Protein AF-A0A409XRR0-F1 (afdb_monomer_lite)

Structure (mmCIF, N/CA/C/O backbone):
data_AF-A0A409XRR0-F1
#
_entry.id   AF-A0A409XRR0-F1
#
loop_
_atom_site.group_PDB
_atom_site.id
_atom_site.type_symbol
_atom_site.label_atom_id
_atom_site.label_alt_id
_atom_site.label_comp_id
_atom_site.label_asym_id
_atom_site.label_entity_id
_atom_site.label_seq_id
_atom_site.pdbx_PDB_ins_code
_atom_site.Cartn_x
_atom_site.Cartn_y
_atom_site.Cartn_z
_atom_site.occupancy
_atom_site.B_iso_or_equiv
_atom_site.auth_seq_id
_atom_site.auth_comp_id
_atom_site.auth_asym_id
_atom_site.auth_atom_id
_atom_site.pdbx_PDB_model_num
ATOM 1 N N . MET A 1 1 ? -36.584 15.931 31.410 1.00 44.38 1 MET A N 1
ATOM 2 C CA . MET A 1 1 ? -35.234 15.402 31.687 1.00 44.38 1 MET A CA 1
ATOM 3 C C . MET A 1 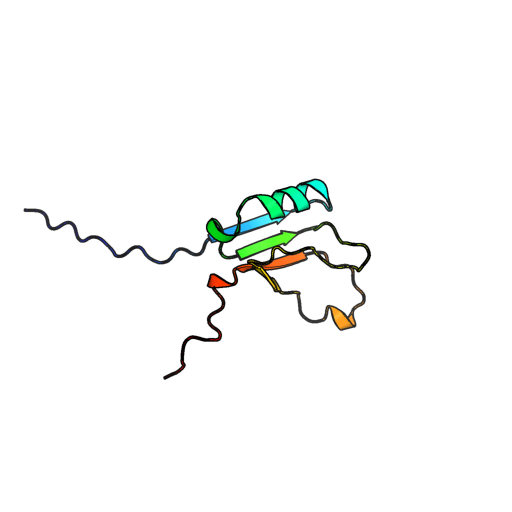1 ? -34.955 14.460 30.546 1.00 44.38 1 MET A C 1
ATOM 5 O O . MET A 1 1 ? -35.497 13.364 30.537 1.00 44.38 1 MET A O 1
ATOM 9 N N . ASP A 1 2 ? -34.255 14.953 29.533 1.00 47.84 2 ASP A N 1
ATOM 10 C CA . ASP A 1 2 ? -34.056 14.214 28.292 1.00 47.84 2 ASP A CA 1
ATOM 11 C C . ASP A 1 2 ? -32.828 13.324 28.462 1.00 47.84 2 ASP A C 1
ATOM 13 O O . ASP A 1 2 ? -31.716 13.807 28.673 1.00 47.84 2 ASP A O 1
ATOM 17 N N . HIS A 1 3 ? -33.050 12.013 28.441 1.00 55.78 3 HIS A N 1
ATOM 18 C CA . HIS A 1 3 ? -31.982 11.026 28.409 1.00 55.78 3 HIS A CA 1
ATOM 19 C C . HIS A 1 3 ? -31.366 11.047 27.006 1.00 55.78 3 HIS A C 1
ATOM 21 O O . HIS A 1 3 ? -31.929 10.490 26.068 1.00 55.78 3 HIS A O 1
ATOM 27 N N . GLN A 1 4 ? -30.233 11.730 26.844 1.00 51.12 4 GLN A N 1
ATOM 28 C CA . GLN A 1 4 ? -29.396 11.552 25.661 1.00 51.12 4 GLN A CA 1
ATOM 29 C C . GLN A 1 4 ? -28.711 10.185 25.779 1.00 51.12 4 GLN A C 1
ATOM 31 O O . GLN A 1 4 ? -27.793 10.014 26.577 1.00 51.12 4 GLN A O 1
ATOM 36 N N . GLU A 1 5 ? -29.189 9.195 25.024 1.00 58.22 5 GLU A N 1
ATOM 37 C CA . GLU A 1 5 ? -28.457 7.947 24.800 1.00 58.22 5 GLU A CA 1
ATOM 38 C C . GLU A 1 5 ? -27.190 8.267 23.995 1.00 58.22 5 GLU A C 1
ATOM 40 O O . GLU A 1 5 ? -27.254 8.554 22.798 1.00 58.22 5 GLU A O 1
ATOM 45 N N . GLU A 1 6 ? -26.023 8.230 24.643 1.00 60.53 6 GLU A N 1
ATOM 46 C CA . GLU A 1 6 ? -24.744 8.159 23.938 1.00 60.53 6 GLU A CA 1
ATOM 47 C C . GLU A 1 6 ? -24.711 6.853 23.134 1.00 60.53 6 GLU A C 1
ATOM 49 O O . GLU A 1 6 ? -24.474 5.769 23.670 1.00 60.53 6 GLU A O 1
ATOM 54 N N . GLN A 1 7 ? -24.972 6.942 21.828 1.00 59.53 7 GLN A N 1
ATOM 55 C CA . GLN A 1 7 ? -24.745 5.820 20.925 1.00 59.53 7 GLN A CA 1
ATOM 56 C C . GLN A 1 7 ? -23.258 5.438 20.976 1.00 59.53 7 GLN A C 1
ATOM 58 O O . GLN A 1 7 ? -22.401 6.300 20.752 1.00 59.53 7 GLN A O 1
ATOM 63 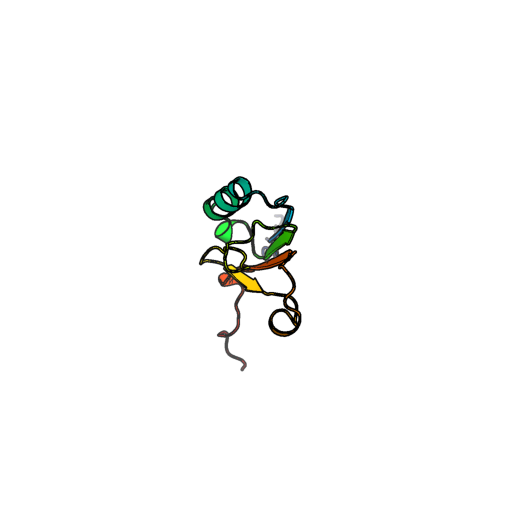N N . PRO A 1 8 ? -22.918 4.163 21.241 1.00 61.00 8 PRO A N 1
ATOM 64 C CA . PRO A 1 8 ? -21.530 3.731 21.249 1.00 61.00 8 PRO A CA 1
ATOM 65 C C . PRO A 1 8 ? -20.927 3.988 19.868 1.00 61.00 8 PRO A C 1
ATOM 67 O O . PRO A 1 8 ? -21.488 3.578 18.850 1.00 61.00 8 PRO A O 1
ATOM 70 N N . ALA A 1 9 ? -19.787 4.683 19.831 1.00 69.94 9 ALA A N 1
ATOM 71 C CA . ALA A 1 9 ? -19.092 5.002 18.593 1.00 69.94 9 ALA A CA 1
ATOM 72 C C . ALA A 1 9 ? -18.820 3.712 17.804 1.00 69.94 9 ALA A C 1
ATOM 74 O O . ALA A 1 9 ? -18.009 2.874 18.204 1.00 69.94 9 ALA A O 1
ATOM 75 N N . THR A 1 10 ? -19.516 3.537 16.680 1.00 74.00 10 THR A N 1
ATOM 76 C CA . THR A 1 10 ? -19.306 2.384 15.806 1.00 74.00 10 THR A CA 1
ATOM 77 C C . THR A 1 10 ? -17.874 2.428 15.274 1.00 74.00 10 THR A C 1
ATOM 79 O O . THR A 1 10 ? -17.465 3.483 14.775 1.00 74.00 10 THR A O 1
ATOM 82 N N . PRO A 1 11 ? -17.102 1.330 15.335 1.00 79.00 11 PRO A N 1
ATOM 83 C CA . PRO A 1 11 ? -15.747 1.317 14.800 1.00 79.00 11 PRO A CA 1
ATOM 84 C C . PRO A 1 11 ? -15.779 1.639 13.300 1.00 79.00 11 PRO A C 1
ATOM 86 O O . PRO A 1 11 ? -16.334 0.884 12.504 1.00 79.00 11 PRO A O 1
ATOM 89 N N . GLN A 1 12 ? -15.203 2.781 12.918 1.00 89.44 12 GLN A N 1
ATOM 90 C CA . GLN A 1 12 ? -15.130 3.220 11.525 1.00 89.44 12 GLN A CA 1
ATOM 91 C C . GLN A 1 12 ? -13.861 2.689 10.861 1.00 89.44 12 GLN A C 1
ATOM 93 O O . GLN A 1 12 ? -12.755 2.888 11.366 1.00 89.44 12 GLN A O 1
ATOM 98 N N . LEU A 1 13 ? -14.022 2.058 9.698 1.00 91.56 13 LEU A N 1
ATOM 99 C CA . LEU A 1 13 ? -12.913 1.624 8.856 1.00 91.56 13 LEU A CA 1
ATOM 100 C C . LEU A 1 13 ? -12.415 2.797 8.002 1.00 91.56 13 LEU A C 1
ATOM 102 O O . LEU A 1 13 ? -13.165 3.330 7.185 1.00 91.56 13 LEU A O 1
ATOM 106 N N . ARG A 1 14 ? -11.146 3.189 8.158 1.00 94.50 14 ARG A N 1
ATOM 107 C CA . ARG A 1 14 ? -10.555 4.318 7.420 1.00 94.50 14 ARG A CA 1
ATOM 108 C C . ARG A 1 14 ? -9.669 3.828 6.281 1.00 94.50 14 ARG A C 1
ATOM 110 O O . ARG A 1 14 ? -8.621 3.228 6.517 1.00 94.50 14 ARG A O 1
ATOM 117 N N . ILE A 1 15 ? -10.070 4.119 5.047 1.00 95.56 15 ILE A N 1
ATOM 118 C CA . ILE A 1 15 ? -9.374 3.677 3.834 1.00 95.56 15 ILE A CA 1
ATOM 119 C C . ILE A 1 15 ? -8.808 4.891 3.098 1.00 95.56 15 ILE A C 1
ATOM 121 O O . ILE A 1 15 ? -9.535 5.843 2.824 1.00 95.56 15 ILE A O 1
ATOM 125 N N . LEU A 1 16 ? -7.523 4.838 2.755 1.00 95.38 16 LEU A N 1
ATOM 126 C CA . LEU A 1 16 ? -6.889 5.769 1.825 1.00 95.38 16 LEU A CA 1
ATOM 127 C C . LEU A 1 16 ? -6.684 5.074 0.479 1.00 95.38 16 LEU A C 1
ATOM 129 O O . LEU A 1 16 ? -6.156 3.967 0.435 1.00 95.38 16 LEU A O 1
ATOM 133 N N . GLN A 1 17 ? -7.038 5.733 -0.620 1.00 95.38 17 GLN A N 1
ATOM 134 C CA . GLN A 1 17 ? -6.660 5.306 -1.965 1.00 95.38 17 GLN A CA 1
ATOM 135 C C . GLN A 1 17 ? -5.858 6.416 -2.636 1.00 95.38 17 GLN A C 1
ATOM 137 O O . GLN A 1 17 ? -6.289 7.567 -2.647 1.00 95.38 17 GLN A O 1
ATOM 142 N N . ILE A 1 18 ? -4.698 6.070 -3.189 1.00 94.94 18 ILE A N 1
ATOM 143 C CA . ILE A 1 18 ? -3.784 7.033 -3.801 1.00 94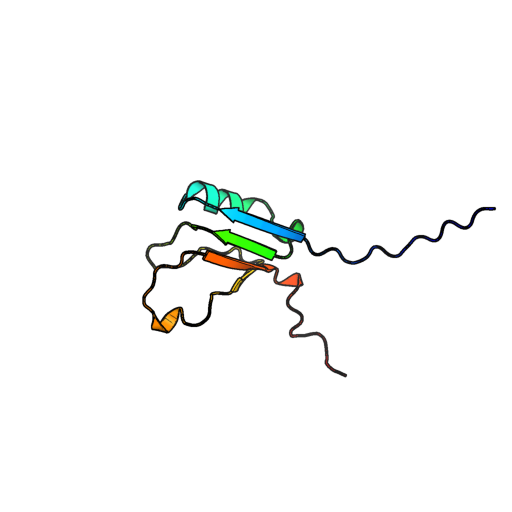.94 18 ILE A CA 1
ATOM 144 C C . ILE A 1 18 ? -3.073 6.432 -5.016 1.00 94.94 18 ILE A C 1
ATOM 146 O O . ILE A 1 18 ? -2.683 5.262 -5.017 1.00 94.94 18 ILE A O 1
ATOM 150 N N . ASN A 1 19 ? -2.893 7.249 -6.052 1.00 94.44 19 ASN A N 1
ATOM 151 C CA . ASN A 1 19 ? -2.009 6.963 -7.177 1.00 94.44 19 ASN A CA 1
ATOM 152 C C . ASN A 1 19 ? -0.703 7.750 -6.974 1.00 94.44 19 ASN A C 1
ATOM 154 O O . ASN A 1 19 ? -0.746 8.966 -6.794 1.00 94.44 19 ASN A O 1
ATOM 158 N N . LEU A 1 20 ? 0.442 7.060 -6.957 1.00 93.69 20 LEU A N 1
ATOM 159 C CA . LEU A 1 20 ? 1.758 7.672 -6.727 1.00 93.69 20 LEU A CA 1
ATOM 160 C C . LEU A 1 20 ? 2.471 8.088 -8.020 1.00 93.69 20 LEU A C 1
ATOM 162 O O . LEU A 1 20 ? 3.545 8.682 -7.943 1.00 93.69 20 LEU A O 1
ATOM 166 N N . ASN A 1 21 ? 1.909 7.781 -9.194 1.00 93.88 21 ASN A N 1
ATOM 167 C CA . ASN A 1 21 ? 2.457 8.103 -10.515 1.00 93.88 21 ASN A CA 1
ATOM 168 C C . ASN A 1 21 ? 3.954 7.752 -10.647 1.00 93.88 21 ASN A C 1
ATOM 170 O O . ASN A 1 21 ? 4.757 8.511 -11.188 1.00 93.88 21 ASN A O 1
ATOM 174 N N . LYS A 1 22 ? 4.354 6.617 -10.061 1.00 91.25 22 LYS A N 1
ATOM 175 C CA . LYS A 1 22 ? 5.730 6.093 -9.992 1.00 91.25 22 LYS A CA 1
ATOM 176 C C . LYS A 1 22 ? 6.737 7.047 -9.332 1.00 91.25 22 LYS A C 1
ATOM 178 O O . LYS A 1 22 ? 7.943 6.849 -9.465 1.00 91.25 22 LYS A O 1
ATOM 183 N N . SER A 1 23 ? 6.265 8.057 -8.603 1.00 93.25 23 SER A N 1
ATOM 184 C CA . SER A 1 23 ? 7.099 9.069 -7.958 1.00 93.25 23 SER A CA 1
ATOM 185 C C . SER A 1 23 ? 7.735 8.532 -6.680 1.00 93.25 23 SER A C 1
ATOM 187 O O . SER A 1 23 ? 7.051 8.201 -5.710 1.00 93.25 23 SER A O 1
ATOM 189 N N . GLU A 1 24 ? 9.068 8.487 -6.657 1.00 92.81 24 GLU A N 1
ATOM 190 C CA . GLU A 1 24 ? 9.837 8.122 -5.464 1.00 92.81 24 GLU A CA 1
ATOM 191 C C . GLU A 1 24 ? 9.612 9.119 -4.317 1.00 92.81 24 GLU A C 1
ATOM 193 O O . GLU A 1 24 ? 9.500 8.721 -3.157 1.00 92.81 24 GLU A O 1
ATOM 198 N N . VAL A 1 25 ? 9.517 10.412 -4.644 1.00 93.38 25 VAL A N 1
ATOM 199 C CA . VAL A 1 25 ? 9.341 11.493 -3.662 1.00 93.38 25 VAL A CA 1
ATOM 200 C C . VAL A 1 25 ? 8.003 11.344 -2.945 1.00 93.38 25 VAL A C 1
ATOM 202 O O . VAL A 1 25 ? 7.981 11.260 -1.718 1.00 93.38 25 VAL A O 1
ATOM 205 N N . ALA A 1 26 ? 6.911 11.196 -3.701 1.00 90.12 26 ALA A N 1
ATOM 206 C CA . ALA A 1 26 ? 5.574 11.017 -3.134 1.00 90.12 26 ALA A CA 1
ATOM 207 C C . ALA A 1 26 ? 5.490 9.751 -2.264 1.00 90.12 26 ALA A C 1
ATOM 209 O O . ALA A 1 26 ? 4.841 9.737 -1.220 1.00 90.12 26 ALA A O 1
ATOM 210 N N . HIS A 1 27 ? 6.189 8.683 -2.660 1.00 91.62 27 HIS A N 1
ATOM 211 C CA . HIS A 1 27 ? 6.251 7.452 -1.874 1.00 91.62 27 HIS A CA 1
ATOM 212 C C . HIS A 1 27 ? 6.976 7.669 -0.538 1.00 91.62 27 HIS A C 1
ATOM 214 O O . HIS A 1 27 ? 6.494 7.220 0.501 1.00 91.62 27 HIS A O 1
ATOM 220 N N . LYS A 1 28 ? 8.112 8.375 -0.532 1.00 91.19 28 LYS A N 1
ATOM 221 C CA . LYS A 1 28 ? 8.851 8.691 0.704 1.00 91.19 28 LYS A CA 1
ATOM 222 C C . LYS A 1 28 ? 8.045 9.583 1.645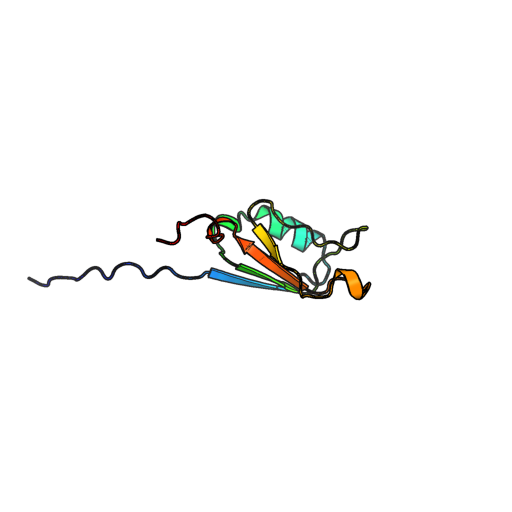 1.00 91.19 28 LYS A C 1
ATOM 224 O O . LYS A 1 28 ? 8.032 9.324 2.844 1.00 91.19 28 LYS A O 1
ATOM 229 N N . GLU A 1 29 ? 7.351 10.585 1.116 1.00 90.50 29 GLU A N 1
ATOM 230 C CA . GLU A 1 29 ? 6.450 11.432 1.907 1.00 90.50 29 GLU A CA 1
ATOM 231 C C . GLU A 1 29 ? 5.325 10.612 2.541 1.00 90.50 29 GLU A C 1
ATOM 233 O O . GLU A 1 29 ? 5.100 10.709 3.748 1.00 90.50 29 GLU A O 1
ATOM 238 N N . LEU A 1 30 ? 4.701 9.720 1.762 1.00 89.94 30 LEU A N 1
ATOM 239 C CA . LEU A 1 30 ? 3.675 8.806 2.257 1.00 89.94 30 LEU A CA 1
ATOM 240 C C . LEU A 1 30 ? 4.207 7.966 3.434 1.00 89.94 30 LEU A C 1
ATOM 242 O O . LEU A 1 30 ? 3.551 7.844 4.463 1.00 89.94 30 LEU A O 1
ATOM 246 N N . LEU A 1 31 ? 5.427 7.431 3.347 1.00 88.44 31 LEU A N 1
ATOM 247 C CA . LEU A 1 31 ? 6.014 6.634 4.434 1.00 88.44 31 LEU A CA 1
ATOM 248 C C . LEU A 1 31 ? 6.206 7.422 5.745 1.00 88.44 31 LEU A C 1
ATOM 250 O O . LEU A 1 31 ? 6.165 6.800 6.811 1.00 88.44 31 LEU A O 1
ATOM 254 N N . ASN A 1 32 ? 6.368 8.747 5.671 1.00 86.56 32 ASN A N 1
ATOM 255 C CA . ASN A 1 32 ? 6.673 9.622 6.805 1.00 86.56 32 ASN A CA 1
ATOM 256 C C . ASN A 1 32 ? 5.434 10.254 7.485 1.00 86.56 32 ASN A C 1
ATOM 258 O O . ASN A 1 32 ? 5.549 10.706 8.620 1.00 86.56 32 ASN A O 1
ATOM 262 N N . ASP A 1 33 ? 4.243 10.254 6.868 1.00 83.81 33 ASP A N 1
ATOM 263 C CA . ASP A 1 33 ? 3.048 11.004 7.335 1.00 83.81 33 ASP A CA 1
ATOM 264 C C . ASP A 1 33 ? 2.289 10.394 8.552 1.00 83.81 33 ASP A C 1
ATOM 266 O O . ASP A 1 33 ? 1.130 10.709 8.836 1.00 83.81 33 ASP A O 1
ATOM 270 N N . GLY A 1 34 ? 2.899 9.473 9.307 1.00 85.88 34 GLY A N 1
ATOM 271 C CA . GLY A 1 34 ? 2.246 8.878 10.487 1.00 85.88 34 GLY A CA 1
ATOM 272 C C . GLY A 1 34 ? 0.946 8.113 10.168 1.00 85.88 34 GLY A C 1
ATOM 273 O O . GLY A 1 34 ? 0.033 8.033 10.996 1.00 85.88 34 GLY A O 1
ATOM 274 N N . LEU A 1 35 ? 0.855 7.540 8.964 1.00 89.31 35 LEU A N 1
ATOM 275 C CA . LEU A 1 35 ? -0.361 6.956 8.381 1.00 89.31 35 LEU A CA 1
ATOM 276 C C . LEU A 1 35 ? -1.030 5.864 9.222 1.00 89.31 35 LEU A C 1
ATOM 278 O O . LEU A 1 35 ? -2.241 5.676 9.133 1.00 89.31 35 LEU A O 1
ATOM 282 N N . SER A 1 36 ? -0.267 5.156 10.053 1.00 86.75 36 SER A N 1
ATOM 283 C CA . SER A 1 36 ? -0.769 4.073 10.907 1.00 86.75 36 SER A CA 1
ATOM 284 C C . SER A 1 36 ? -1.777 4.538 11.960 1.00 86.75 36 SER A C 1
ATOM 286 O O . SER A 1 36 ? -2.583 3.740 12.437 1.00 86.75 36 SER A O 1
ATOM 288 N N . THR A 1 37 ? -1.766 5.823 12.317 1.00 89.81 37 THR A N 1
ATOM 289 C CA . THR A 1 37 ? -2.743 6.408 13.248 1.00 89.81 37 THR A CA 1
ATOM 290 C C . THR A 1 37 ? -4.030 6.825 12.530 1.00 89.81 37 THR A C 1
ATOM 292 O O . THR A 1 37 ? -5.125 6.698 13.092 1.00 89.81 37 THR A O 1
ATOM 295 N N . LYS A 1 38 ? -3.906 7.250 11.266 1.00 92.38 38 LYS A N 1
ATOM 296 C CA . LYS A 1 38 ? -4.974 7.845 10.453 1.00 9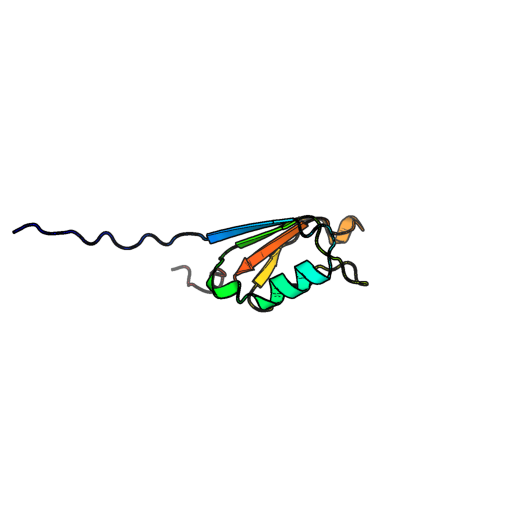2.38 38 LYS A CA 1
ATOM 297 C C . LYS A 1 38 ? -5.775 6.814 9.656 1.00 92.38 38 LYS A C 1
ATOM 299 O O . LYS A 1 38 ? -6.985 6.973 9.542 1.00 92.38 38 LYS A O 1
ATOM 304 N N . TYR A 1 39 ? -5.131 5.761 9.153 1.00 93.88 39 TYR A N 1
ATOM 305 C CA . TYR A 1 39 ? -5.740 4.814 8.217 1.00 93.88 39 TYR A CA 1
ATOM 306 C C . TYR A 1 39 ? -5.560 3.357 8.640 1.00 93.88 39 TYR A C 1
ATOM 308 O O . TYR A 1 39 ? -4.557 2.954 9.234 1.00 93.88 39 TYR A O 1
ATOM 316 N N . ASP A 1 40 ? -6.565 2.561 8.305 1.00 92.81 40 ASP A N 1
ATOM 317 C CA . ASP A 1 40 ? -6.618 1.118 8.501 1.00 92.81 40 ASP A CA 1
ATOM 318 C C . ASP A 1 40 ? -6.142 0.361 7.259 1.00 92.81 40 ASP A C 1
ATOM 320 O O . ASP A 1 40 ? -5.443 -0.647 7.360 1.00 92.81 40 ASP A O 1
ATOM 324 N N . LEU A 1 41 ? -6.489 0.876 6.081 1.00 93.81 41 LEU A N 1
ATOM 325 C CA . LEU A 1 41 ? -6.140 0.311 4.782 1.00 93.81 41 LEU A CA 1
ATOM 326 C C . LEU A 1 41 ? -5.610 1.417 3.875 1.00 93.81 41 LEU A C 1
ATOM 328 O O . LEU A 1 41 ? -6.155 2.521 3.858 1.00 93.81 41 LEU A O 1
ATOM 332 N N . ILE A 1 42 ? -4.576 1.108 3.097 1.00 94.56 42 ILE A N 1
ATOM 333 C CA . ILE A 1 42 ? -4.045 2.011 2.075 1.00 94.56 42 ILE A CA 1
ATOM 334 C C . ILE A 1 42 ? -3.931 1.255 0.757 1.00 94.56 42 ILE A C 1
ATOM 336 O O . ILE A 1 42 ? -3.267 0.224 0.669 1.00 94.56 42 ILE A O 1
ATOM 340 N N . LEU A 1 43 ? -4.604 1.765 -0.266 1.00 94.38 43 LEU A N 1
ATOM 341 C CA . LEU A 1 43 ? -4.638 1.221 -1.614 1.00 94.38 43 LEU A CA 1
ATOM 342 C C . LEU A 1 43 ? -3.732 2.081 -2.493 1.00 94.38 43 LEU A C 1
ATOM 344 O O . LEU A 1 43 ? -4.021 3.256 -2.721 1.00 94.38 43 LEU A O 1
ATOM 348 N N . ILE A 1 44 ? -2.634 1.501 -2.971 1.00 93.00 44 ILE A N 1
ATOM 349 C CA . ILE A 1 44 ? -1.623 2.212 -3.755 1.00 93.00 44 ILE A CA 1
ATOM 350 C C . ILE A 1 44 ? -1.688 1.756 -5.207 1.00 93.00 44 ILE A C 1
ATOM 352 O O . ILE A 1 44 ? -1.604 0.560 -5.494 1.00 93.00 44 ILE A O 1
ATOM 356 N N . GLN A 1 45 ? -1.789 2.720 -6.116 1.00 92.31 45 GLN A N 1
ATOM 357 C CA . GLN A 1 45 ? -1.694 2.535 -7.562 1.00 92.31 45 GLN A CA 1
ATOM 358 C C . GLN A 1 45 ? -0.449 3.237 -8.100 1.00 92.31 45 GLN A C 1
ATOM 360 O O . GLN A 1 45 ? -0.033 4.263 -7.565 1.00 92.31 45 GLN A O 1
ATOM 365 N N . GLU A 1 46 ? 0.150 2.657 -9.139 1.00 91.50 46 GLU A N 1
ATOM 366 C CA . GLU A 1 46 ? 1.388 3.138 -9.764 1.00 91.50 46 GLU A CA 1
ATOM 367 C C . GLU A 1 46 ? 2.481 3.509 -8.745 1.00 91.50 46 GLU A C 1
ATOM 369 O O . GLU A 1 46 ? 2.972 4.637 -8.734 1.00 91.50 46 GLU A O 1
ATOM 374 N N . PRO A 1 47 ? 2.861 2.588 -7.843 1.00 91.62 47 PRO A N 1
ATOM 375 C CA . PRO A 1 47 ? 3.892 2.865 -6.859 1.00 91.62 47 PRO A CA 1
ATOM 376 C C . PRO A 1 47 ? 5.256 3.044 -7.515 1.00 91.62 47 PRO A C 1
ATOM 378 O O . PRO A 1 47 ? 5.535 2.498 -8.586 1.00 91.62 47 PRO A O 1
ATOM 381 N N . HIS A 1 48 ? 6.144 3.739 -6.812 1.00 91.88 48 HIS A N 1
ATOM 382 C CA . HIS A 1 48 ? 7.559 3.645 -7.117 1.00 91.88 48 HIS A CA 1
ATOM 383 C C . HIS A 1 48 ? 8.066 2.236 -6.766 1.00 91.88 48 HIS A C 1
ATOM 385 O O . HIS A 1 48 ? 7.834 1.721 -5.667 1.00 91.88 48 HIS A O 1
ATOM 391 N N . ILE A 1 49 ? 8.745 1.602 -7.719 1.00 88.81 49 ILE A N 1
ATOM 392 C CA . ILE A 1 49 ? 9.266 0.243 -7.593 1.00 88.81 49 ILE A CA 1
ATOM 393 C C . ILE A 1 49 ? 10.776 0.312 -7.393 1.00 88.81 49 ILE A C 1
ATOM 395 O O . ILE A 1 49 ? 11.481 0.957 -8.162 1.00 88.81 49 ILE A O 1
ATOM 399 N N . THR A 1 50 ? 11.280 -0.358 -6.357 1.00 86.12 50 THR A N 1
ATOM 400 C CA . THR A 1 50 ? 12.726 -0.434 -6.115 1.00 86.12 50 THR A CA 1
ATOM 401 C C . THR A 1 50 ? 13.421 -1.292 -7.167 1.00 86.12 50 THR A C 1
ATOM 403 O O . THR A 1 50 ? 12.780 -2.064 -7.877 1.00 86.12 50 THR A O 1
ATOM 406 N N . TYR A 1 51 ? 14.754 -1.235 -7.208 1.00 82.31 51 TYR A N 1
ATOM 407 C CA . TYR A 1 51 ? 15.571 -2.086 -8.080 1.00 82.31 51 TYR A CA 1
ATOM 408 C C . TYR A 1 51 ? 15.205 -3.583 -7.998 1.00 82.31 51 TYR A C 1
ATOM 410 O O . TYR A 1 51 ? 15.244 -4.294 -8.996 1.00 82.31 51 TYR A O 1
ATOM 418 N N . TYR A 1 52 ? 14.766 -4.053 -6.825 1.00 80.00 52 TYR A N 1
ATOM 419 C CA . TYR A 1 52 ? 14.347 -5.439 -6.596 1.00 80.00 52 TYR A CA 1
ATOM 420 C C . TYR A 1 52 ? 12.898 -5.746 -7.017 1.00 80.00 52 TYR A C 1
ATOM 422 O O . TYR A 1 52 ? 12.386 -6.820 -6.716 1.00 80.00 52 TYR A O 1
ATOM 430 N N . GLY A 1 53 ? 12.193 -4.823 -7.677 1.00 77.81 53 GLY A N 1
ATOM 431 C CA . GLY A 1 53 ? 10.820 -5.052 -8.138 1.00 77.81 53 GLY A CA 1
ATOM 432 C C . GLY A 1 53 ? 9.769 -4.989 -7.022 1.00 77.81 53 GLY A C 1
ATOM 433 O O . GLY A 1 53 ? 8.698 -5.597 -7.131 1.00 77.81 53 GLY A O 1
ATOM 434 N N . HIS A 1 54 ? 10.088 -4.333 -5.901 1.00 82.75 54 HIS A N 1
ATOM 435 C CA . HIS A 1 54 ? 9.268 -4.312 -4.688 1.00 82.75 54 HIS A CA 1
ATOM 436 C C . HIS A 1 54 ? 8.728 -2.906 -4.394 1.00 82.75 54 HIS A C 1
ATOM 438 O O . HIS A 1 54 ? 9.372 -1.903 -4.696 1.00 82.75 54 HIS A O 1
ATOM 444 N N . ILE A 1 55 ? 7.563 -2.843 -3.748 1.00 87.50 55 ILE A N 1
ATOM 445 C CA . ILE A 1 55 ? 6.999 -1.610 -3.181 1.00 87.50 55 ILE A CA 1
ATOM 446 C C . ILE A 1 55 ? 7.527 -1.483 -1.749 1.00 87.50 55 ILE A C 1
ATOM 448 O O . ILE A 1 55 ? 7.369 -2.404 -0.944 1.00 87.50 55 ILE A O 1
ATOM 452 N N . ILE A 1 56 ? 8.134 -0.348 -1.410 1.00 88.25 56 ILE A N 1
ATOM 453 C CA . ILE A 1 56 ? 8.564 -0.080 -0.030 1.00 88.25 56 ILE A CA 1
ATOM 454 C C . ILE A 1 56 ? 7.323 0.124 0.833 1.00 88.25 56 ILE A C 1
ATOM 456 O O . ILE A 1 56 ? 6.494 0.964 0.504 1.00 88.25 56 ILE A O 1
ATOM 460 N N . THR A 1 57 ? 7.201 -0.611 1.934 1.00 88.69 57 THR A N 1
ATOM 461 C CA . THR A 1 57 ? 6.051 -0.531 2.846 1.00 88.69 57 THR A CA 1
ATOM 462 C C . THR A 1 57 ? 6.516 -0.111 4.234 1.00 88.69 57 THR A C 1
ATOM 464 O O . THR A 1 57 ? 7.570 -0.547 4.692 1.00 88.69 57 THR A O 1
ATOM 467 N N . ASN A 1 58 ? 5.734 0.730 4.913 1.00 88.12 58 ASN A N 1
ATOM 468 C CA . ASN A 1 58 ? 6.012 1.123 6.294 1.00 88.12 58 ASN A CA 1
ATOM 469 C C . ASN A 1 58 ? 5.829 -0.083 7.246 1.00 88.12 58 ASN A C 1
ATOM 471 O O . ASN A 1 58 ? 4.885 -0.855 7.097 1.00 88.12 58 ASN A O 1
ATOM 475 N N . ASN A 1 59 ? 6.692 -0.215 8.259 1.00 88.62 59 ASN A N 1
ATOM 476 C CA . ASN A 1 59 ? 6.676 -1.291 9.258 1.00 88.62 59 ASN A CA 1
ATOM 477 C C . ASN A 1 59 ? 5.346 -1.470 10.010 1.00 88.62 59 ASN A C 1
ATOM 479 O O . ASN A 1 59 ? 5.093 -2.564 10.516 1.00 88.62 59 ASN A O 1
ATOM 483 N N . TYR A 1 60 ? 4.495 -0.446 10.098 1.00 91.19 60 TYR A N 1
ATOM 484 C CA . TYR A 1 60 ? 3.164 -0.558 10.714 1.00 91.19 60 TYR A CA 1
ATOM 485 C C . TYR A 1 60 ? 2.124 -1.237 9.818 1.00 91.19 60 TYR A C 1
ATOM 487 O O . TYR A 1 60 ? 1.048 -1.607 10.288 1.00 91.19 60 TYR A O 1
ATOM 495 N N . PHE A 1 61 ? 2.439 -1.423 8.539 1.00 91.94 61 PHE A N 1
ATOM 496 C CA . PHE A 1 61 ? 1.558 -2.034 7.563 1.00 91.94 61 PHE A CA 1
ATOM 497 C C . PHE A 1 61 ? 2.129 -3.362 7.073 1.00 91.94 61 PHE A C 1
ATOM 499 O O . PHE A 1 61 ? 3.339 -3.581 7.003 1.00 91.94 61 PHE A O 1
ATOM 506 N N . ARG A 1 62 ? 1.229 -4.274 6.729 1.00 91.19 62 ARG A N 1
ATOM 507 C CA . ARG A 1 62 ? 1.529 -5.485 5.981 1.00 91.19 62 ARG A CA 1
ATOM 508 C C . ARG A 1 62 ? 1.101 -5.268 4.546 1.00 91.19 62 ARG A C 1
ATOM 510 O O . ARG A 1 62 ? -0.040 -4.898 4.280 1.00 91.19 62 ARG A O 1
ATOM 517 N N . GLN A 1 63 ? 2.009 -5.540 3.624 1.00 89.25 63 GLN A N 1
ATOM 518 C CA . GLN A 1 63 ? 1.674 -5.517 2.218 1.00 89.25 63 GLN A CA 1
ATOM 519 C C . GLN A 1 63 ? 1.006 -6.821 1.785 1.00 89.25 63 GLN A C 1
ATOM 521 O O . GLN A 1 63 ? 1.521 -7.912 2.033 1.00 89.25 63 GLN A O 1
ATOM 526 N N . VAL A 1 64 ? -0.115 -6.686 1.089 1.00 87.19 64 VAL A N 1
ATOM 527 C CA . VAL A 1 64 ? -0.823 -7.761 0.406 1.00 87.19 64 VAL A CA 1
ATOM 528 C C . VAL A 1 64 ? -0.680 -7.534 -1.094 1.00 87.19 64 VAL A C 1
ATOM 530 O O . VAL A 1 64 ? -0.944 -6.444 -1.610 1.00 87.19 64 VAL A O 1
ATOM 533 N N . TYR A 1 65 ? -0.217 -8.573 -1.783 1.00 76.75 65 TYR A N 1
ATOM 534 C CA . TYR A 1 65 ? -0.095 -8.597 -3.235 1.00 76.75 65 TYR A CA 1
ATOM 535 C C . TYR A 1 65 ? -1.233 -9.417 -3.846 1.00 76.75 65 TYR A C 1
ATOM 537 O O . TYR A 1 65 ? -1.701 -10.365 -3.211 1.00 76.75 65 TYR A O 1
ATOM 545 N N . PRO A 1 66 ? -1.638 -9.113 -5.090 1.00 71.00 66 PRO A N 1
ATOM 546 C CA . PRO A 1 66 ? -2.503 -10.002 -5.850 1.00 71.00 66 PRO A CA 1
ATOM 547 C C . PRO A 1 66 ? -1.886 -11.411 -5.965 1.00 71.00 66 PRO A C 1
ATOM 549 O O . PRO A 1 66 ? -0.656 -11.536 -6.071 1.00 71.00 66 PRO A O 1
ATOM 552 N N . PRO A 1 67 ? -2.706 -12.478 -5.961 1.00 69.69 67 PRO A N 1
ATOM 553 C CA . PRO A 1 67 ? -2.221 -13.838 -6.172 1.00 69.69 67 PRO A CA 1
ATOM 554 C C . PRO A 1 67 ? -1.518 -13.963 -7.535 1.00 69.69 67 PRO A C 1
ATOM 556 O O . PRO A 1 67 ? -1.897 -13.316 -8.508 1.00 69.69 67 PRO A O 1
ATOM 559 N N . GLY A 1 68 ? -0.469 -14.789 -7.607 1.00 65.69 68 GLY A N 1
ATOM 560 C CA . GLY A 1 68 ? 0.294 -15.014 -8.844 1.00 65.69 68 GLY A CA 1
ATOM 561 C C . GLY A 1 68 ? 1.477 -14.064 -9.086 1.00 65.69 68 GLY A C 1
ATOM 562 O O . GLY A 1 68 ? 2.091 -14.103 -10.150 1.00 65.69 68 GLY A O 1
ATOM 563 N N . ARG A 1 69 ? 1.862 -13.236 -8.101 1.00 65.62 69 ARG A N 1
ATOM 564 C CA . ARG A 1 69 ? 3.057 -12.373 -8.199 1.00 65.62 69 ARG A CA 1
ATOM 565 C C . ARG A 1 69 ? 4.335 -13.151 -8.541 1.00 65.62 69 ARG A C 1
ATOM 567 O O . ARG A 1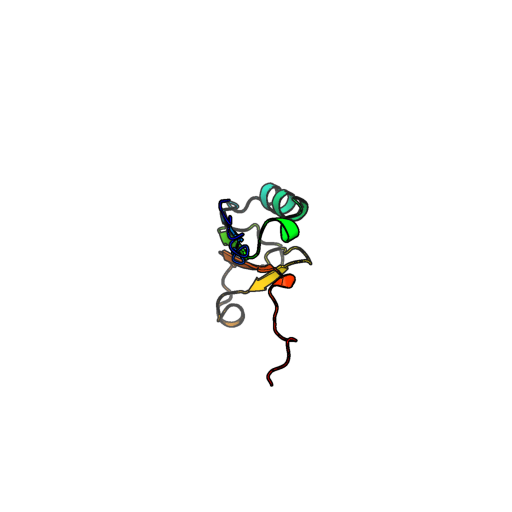 69 ? 5.103 -12.713 -9.388 1.00 65.62 69 ARG A O 1
ATOM 574 N N . HIS A 1 70 ? 4.553 -14.293 -7.891 1.00 61.91 70 HIS A N 1
ATOM 575 C CA . HIS A 1 70 ? 5.765 -15.096 -8.083 1.00 61.91 70 HIS A CA 1
ATOM 576 C C . HIS A 1 70 ? 5.775 -15.891 -9.395 1.00 61.91 70 HIS A C 1
ATOM 578 O O . HIS A 1 70 ? 6.841 -16.300 -9.837 1.00 61.91 70 HIS A O 1
ATOM 584 N N . THR A 1 71 ? 4.617 -16.106 -10.024 1.00 60.78 71 THR A N 1
ATOM 585 C CA . THR A 1 71 ? 4.500 -16.922 -11.242 1.00 60.78 71 THR A CA 1
ATOM 586 C C . THR A 1 71 ? 4.541 -16.105 -12.529 1.00 60.78 71 THR A C 1
ATOM 588 O O . THR A 1 71 ? 4.832 -16.662 -13.581 1.00 60.78 71 THR A O 1
ATOM 591 N N . LEU A 1 72 ? 4.257 -14.799 -12.478 1.00 62.41 72 LEU A N 1
ATOM 592 C CA . LEU A 1 72 ? 4.035 -14.000 -13.687 1.00 62.41 72 LEU A CA 1
ATOM 593 C C . LEU A 1 72 ? 5.221 -13.123 -14.122 1.00 62.41 72 LEU A C 1
ATOM 595 O O . LEU A 1 72 ? 5.123 -12.525 -15.189 1.00 62.41 72 LEU A O 1
ATOM 599 N N . ASN A 1 73 ? 6.313 -13.008 -13.347 1.00 62.34 73 ASN A N 1
ATOM 600 C CA . ASN A 1 73 ? 7.433 -12.076 -13.618 1.00 62.34 73 ASN A CA 1
ATOM 601 C C . ASN A 1 73 ? 6.976 -10.643 -13.989 1.00 62.34 73 ASN A C 1
ATOM 603 O O . ASN A 1 73 ? 7.667 -9.912 -14.696 1.00 62.34 73 ASN A O 1
ATOM 607 N N . LYS A 1 74 ? 5.785 -10.231 -13.532 1.00 68.00 74 LYS A N 1
ATOM 608 C CA . LYS A 1 74 ? 5.188 -8.934 -13.862 1.00 68.00 74 LYS A CA 1
ATOM 609 C C . LYS A 1 74 ? 5.598 -7.888 -12.836 1.00 68.00 74 LYS A C 1
ATOM 611 O O . LYS A 1 74 ? 5.542 -8.131 -11.630 1.00 68.00 74 LYS A O 1
ATOM 616 N N . THR A 1 75 ? 5.951 -6.702 -13.327 1.00 71.31 75 THR A N 1
ATOM 617 C CA . THR A 1 75 ? 6.159 -5.515 -12.495 1.00 71.31 75 THR A CA 1
ATOM 618 C C . THR A 1 75 ? 4.904 -5.240 -11.677 1.00 71.31 75 THR A C 1
ATOM 620 O O . THR A 1 75 ? 3.790 -5.267 -12.203 1.00 71.31 75 THR A O 1
ATOM 623 N N . VAL A 1 76 ? 5.080 -4.980 -10.383 1.00 77.12 76 VAL A N 1
ATOM 624 C CA . VAL A 1 76 ? 3.962 -4.655 -9.502 1.00 77.12 76 VAL A CA 1
ATOM 625 C C . VAL A 1 76 ? 3.382 -3.297 -9.903 1.00 77.12 76 VAL A C 1
ATOM 627 O O . VAL A 1 76 ? 4.108 -2.312 -9.975 1.00 77.12 76 VAL A O 1
ATOM 630 N N . GLN A 1 77 ? 2.075 -3.248 -10.158 1.00 83.81 77 GLN A N 1
ATOM 631 C CA . GLN A 1 77 ? 1.372 -2.021 -10.565 1.00 83.81 77 GLN A CA 1
ATOM 632 C C . GLN A 1 77 ? 0.516 -1.423 -9.445 1.00 83.81 77 GLN A C 1
ATOM 634 O O . GLN A 1 77 ? 0.158 -0.249 -9.489 1.00 83.81 77 GLN A O 1
ATOM 639 N N . SER A 1 78 ? 0.194 -2.226 -8.434 1.00 87.19 78 SER A N 1
ATOM 640 C CA . SER A 1 78 ? -0.602 -1.814 -7.287 1.00 87.19 78 SER A CA 1
ATOM 641 C C . SER A 1 78 ? -0.281 -2.664 -6.062 1.00 87.19 78 SER A C 1
ATOM 643 O O . SER A 1 78 ? 0.268 -3.765 -6.162 1.00 87.19 78 SER A O 1
ATOM 645 N N . GLY A 1 79 ? -0.609 -2.142 -4.885 1.00 89.62 79 GLY A N 1
ATOM 646 C CA . GLY A 1 79 ? -0.430 -2.840 -3.620 1.00 89.62 79 GLY A CA 1
ATOM 647 C C . GLY A 1 79 ? -1.475 -2.419 -2.601 1.00 89.62 79 GLY A C 1
ATOM 648 O O . GLY A 1 79 ? -1.930 -1.278 -2.602 1.00 89.62 79 GLY A O 1
ATOM 649 N N . ILE A 1 80 ? -1.835 -3.351 -1.721 1.00 92.44 80 ILE A N 1
ATOM 650 C CA . ILE A 1 80 ? -2.711 -3.083 -0.582 1.00 92.44 80 ILE A CA 1
ATOM 651 C C . ILE A 1 80 ? -1.854 -3.129 0.673 1.00 92.44 80 ILE A C 1
ATOM 653 O O . ILE A 1 80 ? -1.140 -4.102 0.910 1.00 92.44 80 ILE A O 1
ATOM 657 N N . TRP A 1 81 ? -1.908 -2.082 1.480 1.00 93.25 81 TRP A N 1
ATOM 658 C CA . TRP A 1 81 ? -1.302 -2.036 2.801 1.00 93.25 81 TRP A CA 1
ATOM 659 C C . TRP A 1 81 ? -2.402 -2.170 3.843 1.00 93.25 81 TRP A C 1
ATOM 661 O O . TRP A 1 81 ? -3.313 -1.349 3.910 1.00 93.25 81 TRP A O 1
ATOM 671 N N . VAL A 1 82 ? -2.303 -3.209 4.664 1.00 93.44 82 VAL A N 1
ATOM 672 C CA . VAL A 1 82 ? -3.217 -3.472 5.776 1.00 93.44 82 VAL A CA 1
ATOM 673 C C . VAL A 1 82 ? -2.508 -3.091 7.064 1.00 93.44 82 VAL A C 1
ATOM 675 O O . VAL A 1 82 ? -1.397 -3.557 7.319 1.00 93.44 82 VAL A O 1
ATOM 678 N N . ASN A 1 83 ? -3.109 -2.221 7.869 1.00 93.12 83 ASN A N 1
ATOM 679 C CA . ASN A 1 83 ? -2.535 -1.824 9.147 1.00 93.12 83 ASN A CA 1
ATOM 680 C C . ASN A 1 83 ? -2.467 -3.043 10.076 1.00 93.12 83 ASN A C 1
ATOM 682 O O . ASN A 1 83 ? -3.470 -3.725 10.282 1.00 93.12 83 ASN A O 1
ATOM 686 N N . LYS A 1 84 ? -1.298 -3.313 10.667 1.00 91.56 84 LYS A N 1
ATOM 687 C CA . LYS A 1 84 ? -1.091 -4.479 11.542 1.00 91.56 84 LYS A CA 1
ATOM 688 C C . LYS A 1 84 ? -2.004 -4.476 12.770 1.00 91.56 84 LYS A C 1
ATOM 690 O O . LYS A 1 84 ? -2.262 -5.537 13.318 1.00 91.56 84 LYS A O 1
ATOM 695 N N . ARG A 1 85 ? -2.547 -3.320 13.178 1.00 88.38 85 ARG A N 1
ATOM 696 C CA . ARG A 1 85 ? -3.549 -3.243 14.260 1.00 88.38 85 ARG A CA 1
ATOM 697 C C . ARG A 1 85 ? -4.869 -3.950 13.927 1.00 88.38 85 ARG A C 1
ATOM 699 O O . ARG A 1 85 ? -5.610 -4.305 14.838 1.00 88.38 85 ARG A O 1
ATOM 706 N N . LEU A 1 86 ? -5.173 -4.111 12.637 1.00 83.81 86 LEU A N 1
ATOM 707 C CA . LEU A 1 86 ? -6.320 -4.885 12.167 1.00 83.81 86 LEU A CA 1
ATOM 708 C C . LEU A 1 86 ? -6.023 -6.384 12.090 1.00 83.81 86 LEU A C 1
ATOM 710 O O . LEU A 1 86 ? -6.953 -7.159 11.890 1.00 83.81 86 LEU A O 1
ATOM 714 N N . ASP A 1 87 ? -4.759 -6.800 12.214 1.00 66.44 87 ASP A N 1
ATOM 715 C CA . ASP A 1 87 ? -4.388 -8.207 12.121 1.00 66.44 87 ASP A CA 1
ATOM 716 C C . ASP A 1 87 ? -4.913 -8.949 13.359 1.00 66.44 87 ASP A C 1
ATOM 718 O O . ASP A 1 87 ? -4.385 -8.854 14.467 1.00 66.44 87 ASP A O 1
ATOM 722 N N . THR A 1 88 ? -6.038 -9.635 13.177 1.00 57.16 88 THR A N 1
ATOM 723 C CA . THR A 1 88 ? -6.766 -10.367 14.215 1.00 57.16 88 THR A CA 1
ATOM 724 C C . THR A 1 88 ? -6.330 -11.821 14.353 1.00 57.16 88 THR A C 1
ATOM 726 O O . THR A 1 88 ? -6.967 -12.548 15.110 1.00 57.16 88 THR A O 1
ATOM 729 N N . ALA A 1 89 ? -5.245 -12.260 13.701 1.00 51.75 89 ALA A N 1
ATOM 730 C CA . ALA A 1 89 ? -4.789 -13.656 13.732 1.00 51.75 89 ALA A CA 1
ATOM 731 C C . ALA A 1 89 ? -4.379 -14.194 15.130 1.00 51.75 89 ALA A C 1
ATOM 733 O O . ALA A 1 89 ? -3.925 -15.329 15.234 1.00 51.75 89 ALA A O 1
ATOM 734 N N . GLY A 1 90 ? -4.552 -13.413 16.205 1.00 46.56 90 GLY A N 1
ATOM 735 C CA . GLY A 1 90 ? -4.320 -13.817 17.597 1.00 46.56 90 GLY A CA 1
ATOM 736 C C . GLY A 1 90 ? -5.485 -13.592 18.572 1.00 46.56 90 GLY A C 1
ATOM 737 O O . GLY A 1 90 ? -5.273 -13.730 19.773 1.00 46.56 90 GLY A O 1
ATOM 738 N N . ARG A 1 91 ? -6.703 -13.239 18.129 1.00 45.31 91 ARG A N 1
ATOM 739 C CA . ARG A 1 91 ? -7.870 -13.253 19.035 1.00 45.31 91 ARG A CA 1
ATOM 740 C C . ARG A 1 91 ? -8.540 -14.626 18.972 1.00 45.31 91 ARG A C 1
ATOM 742 O O . ARG A 1 91 ? -9.198 -14.929 17.986 1.00 45.31 91 ARG A O 1
ATOM 749 N N . ASN A 1 92 ? -8.299 -15.421 20.020 1.00 45.22 92 ASN A N 1
ATOM 750 C CA . ASN A 1 92 ? -8.910 -16.713 20.350 1.00 45.22 92 ASN A CA 1
ATOM 751 C C . ASN A 1 92 ? -10.242 -16.986 19.636 1.00 45.22 92 ASN A C 1
ATOM 753 O O . ASN A 1 92 ? -11.228 -16.282 19.859 1.00 45.22 92 ASN A O 1
ATOM 757 N N . CYS A 1 93 ? -10.274 -18.071 18.864 1.00 39.97 93 CYS A N 1
ATOM 758 C CA . CYS A 1 93 ? -11.508 -18.803 18.617 1.00 39.97 93 CYS A CA 1
ATOM 759 C C . CYS A 1 93 ? -11.926 -19.483 19.940 1.00 39.97 93 CYS A C 1
ATOM 761 O O . CYS A 1 93 ? -11.057 -20.109 20.555 1.00 39.97 93 CYS A O 1
ATOM 763 N N . PRO A 1 94 ? -13.177 -19.327 20.410 1.00 49.34 94 PRO A N 1
ATOM 764 C CA . PRO A 1 94 ? -13.708 -20.111 21.526 1.00 49.34 94 PRO A CA 1
ATOM 765 C C . PRO A 1 94 ? -13.835 -21.599 21.178 1.00 49.34 94 PRO A C 1
ATOM 767 O O . PRO A 1 94 ? -13.966 -21.921 19.972 1.00 49.34 94 PRO A O 1
#

Radius of gyration: 17.58 Å; chains: 1; bounding box: 51×36×46 Å

Secondary structure (DSSP, 8-state):
--------------EEEEE-TT-HHHHHHHHHS-HHHH-SEEEEES--B-TTS-B---TTEEEEPPTTTTTS-PPP-EEEEEEGGG--TTS---

Foldseek 3Di:
DDDDPPDPPDDDAFEAEDEPLLDPVSLVVVLVPPVLVRHQKYKYFQHNADPVLDHDDHPQWDKDDDPCPVPPVDRGGIIMTGGCVPVPVPDDDD

InterPro domains:
  IPR036691 Endonuclease/exonuclease/phosphatase superfamily [G3DSA:3.60.10.10] (8-92)
  IPR036691 Endonuclease/exonuclease/phosphatase superfamily [SSF56219] (12-86)

pLDDT: mean 80.4, std 15.54, range [39.97, 95.56]

Organism: Psilocybe cyanescens (NCBI:txid93625)

Sequence (94 aa):
MDHQEEQPATPQLRILQINLNKSEVAHKELLNDGLSTKYDLILIQEPHITYYGHIITNNYFRQVYPPGRHTLNKTVQSGIWVNKRLDTAGRNCP